Protein AF-A0A2A9F1P9-F1 (afdb_monomer_lite)

Secondary structure (DSSP, 8-state):
----------HHHHHHHHHHHHHTT-SSHHHHHHHHHHHHHH--SSPPPPPPPPTTSPPPPHHHHHHHHHHHHHH---HHHHHHHHHHHHHHHS----

Organism: NCBI:txid638953

Foldseek 3Di:
DDDQDADDDDPLRLVLLQLLVLQLVDPDVLVVLSVQLNVLQQPDPVGHDPRDHDPPSDRDDLVVSLVSLVVRLVPDPDPVNNVSSVSSNVSSVDDDDD

pLDDT: mean 90.43, std 9.42, range [48.44, 97.56]

Sequence (98 aa):
MVTIETSPETEAMARARAALFALNTRPDDIGALAAGALFALNAVHPPYPPARALPGGEAPTLEAVRELLVAAAEATTDVPELGRIALAGEALNTPIVR

Radius of gyration: 13.14 Å; chains: 1; bounding box: 31×37×36 Å

Structure (mmCIF, N/CA/C/O backbone):
data_AF-A0A2A9F1P9-F1
#
_entry.id   AF-A0A2A9F1P9-F1
#
loop_
_atom_site.group_PDB
_atom_site.id
_atom_site.type_symbol
_atom_site.label_atom_id
_atom_site.label_alt_id
_atom_site.label_comp_id
_atom_site.label_asym_id
_atom_site.label_entity_id
_atom_site.label_seq_id
_atom_site.pdbx_PDB_ins_code
_atom_site.Cartn_x
_atom_site.Cartn_y
_atom_site.Cartn_z
_atom_site.occupancy
_atom_site.B_iso_or_equiv
_atom_site.auth_seq_id
_atom_site.auth_comp_id
_atom_site.auth_asym_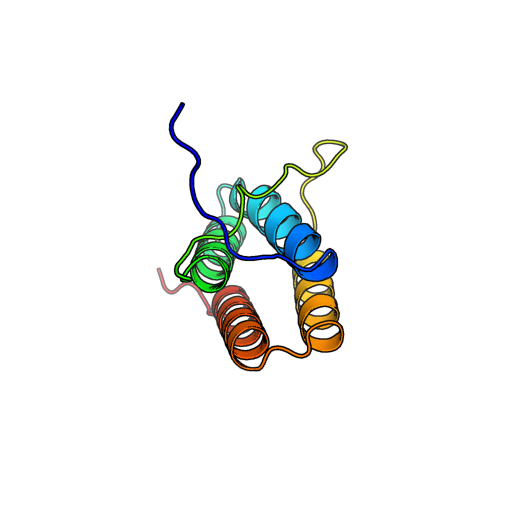id
_atom_site.auth_atom_id
_atom_site.pdbx_PDB_model_num
ATOM 1 N N . MET A 1 1 ? -5.787 29.935 8.994 1.00 48.44 1 MET A N 1
ATOM 2 C CA . MET A 1 1 ? -5.071 28.643 9.003 1.00 48.44 1 MET A CA 1
ATOM 3 C C . MET A 1 1 ? -6.083 27.600 8.559 1.00 48.44 1 MET A C 1
ATOM 5 O O . MET A 1 1 ? -7.105 27.491 9.220 1.00 48.44 1 MET A O 1
ATOM 9 N N . VAL A 1 2 ? -5.906 26.968 7.396 1.00 49.03 2 VAL A N 1
ATOM 10 C CA . VAL A 1 2 ? -6.828 25.918 6.927 1.00 49.03 2 VAL A CA 1
ATOM 11 C C . VAL A 1 2 ? -6.347 24.606 7.530 1.00 49.03 2 VAL A C 1
ATOM 13 O O . VAL A 1 2 ? -5.268 24.135 7.183 1.00 49.03 2 VAL A O 1
ATOM 16 N N . THR A 1 3 ? -7.103 24.053 8.470 1.00 71.38 3 THR A N 1
ATOM 17 C CA . THR A 1 3 ? -6.872 22.704 8.990 1.00 71.38 3 THR A CA 1
ATOM 18 C C . THR A 1 3 ? -7.595 21.736 8.063 1.00 71.38 3 THR A C 1
ATOM 20 O O . THR A 1 3 ? -8.815 21.806 7.936 1.00 71.38 3 THR A O 1
ATOM 23 N N . ILE A 1 4 ? -6.849 20.879 7.366 1.00 73.75 4 ILE A N 1
ATOM 24 C CA . ILE A 1 4 ? -7.439 19.803 6.564 1.00 73.75 4 ILE A CA 1
ATOM 25 C C . ILE A 1 4 ? -7.843 18.700 7.539 1.00 73.75 4 ILE A C 1
ATOM 27 O O . ILE A 1 4 ? -6.998 18.180 8.268 1.00 73.75 4 ILE A O 1
ATOM 31 N N . GLU A 1 5 ? -9.131 18.375 7.580 1.00 88.56 5 GLU A N 1
ATOM 32 C CA . GLU A 1 5 ? -9.623 17.224 8.330 1.00 88.56 5 GLU A CA 1
ATOM 33 C C . GLU A 1 5 ? -9.082 15.941 7.691 1.00 88.56 5 GLU A C 1
ATOM 35 O O . GLU A 1 5 ? -9.141 15.778 6.470 1.00 88.56 5 GLU A O 1
ATOM 40 N N . THR A 1 6 ? -8.512 15.057 8.509 1.00 89.25 6 THR A N 1
ATOM 41 C CA . THR A 1 6 ? -7.925 13.797 8.042 1.00 89.25 6 THR A CA 1
ATOM 42 C C . THR A 1 6 ? -8.491 12.620 8.814 1.00 89.25 6 THR A C 1
ATOM 44 O O . THR A 1 6 ? -8.801 12.739 10.000 1.00 89.25 6 THR A O 1
ATOM 47 N N . SER A 1 7 ? -8.623 11.483 8.135 1.00 88.44 7 SER A N 1
ATOM 48 C CA . SER A 1 7 ? -8.970 10.217 8.777 1.00 88.44 7 SER A CA 1
ATOM 49 C C . SER A 1 7 ? -7.813 9.718 9.650 1.00 88.44 7 SER A C 1
ATOM 51 O O . SER A 1 7 ? -6.650 9.876 9.261 1.00 88.44 7 SER A O 1
ATOM 53 N N . PRO A 1 8 ? -8.099 9.095 10.809 1.00 87.12 8 PRO A N 1
ATOM 54 C CA . PRO A 1 8 ? -7.074 8.430 11.604 1.00 87.12 8 PRO A CA 1
ATOM 55 C C . PRO A 1 8 ? -6.461 7.280 10.805 1.00 87.12 8 PRO A C 1
ATOM 57 O O . PRO A 1 8 ? -7.157 6.607 10.055 1.00 87.12 8 PRO A O 1
ATOM 60 N N . GLU A 1 9 ? -5.167 7.044 10.981 1.00 87.56 9 GLU A N 1
ATOM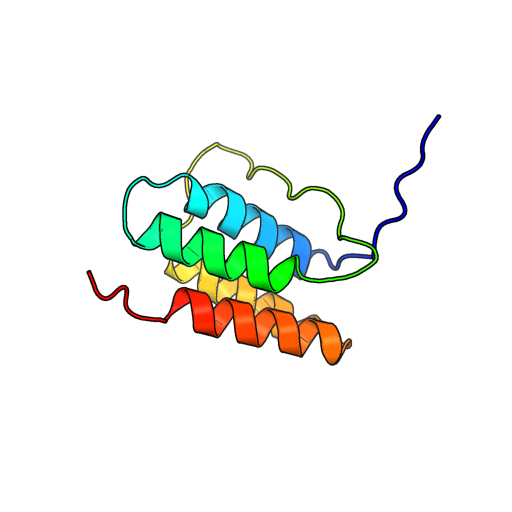 61 C CA . GLU A 1 9 ? -4.420 6.026 10.246 1.00 87.56 9 GLU A CA 1
ATOM 62 C C . GLU A 1 9 ? -3.646 5.143 11.228 1.00 87.56 9 GLU A C 1
ATOM 64 O O . GLU A 1 9 ? -2.989 5.648 12.142 1.00 87.56 9 GLU A O 1
ATOM 69 N N . THR A 1 10 ? -3.714 3.822 11.045 1.00 89.44 10 THR A N 1
ATOM 70 C CA . THR A 1 10 ? -2.907 2.876 11.826 1.00 89.44 10 THR A CA 1
ATOM 71 C C . THR A 1 10 ? -1.438 2.930 11.393 1.00 89.44 10 THR A C 1
ATOM 73 O O . THR A 1 10 ? -1.123 3.193 10.235 1.00 89.44 10 THR A O 1
ATOM 76 N N . GLU A 1 11 ? -0.496 2.624 12.290 1.00 92.19 11 GLU A N 1
ATOM 77 C CA . GLU A 1 11 ? 0.935 2.600 11.929 1.00 92.19 11 GLU A CA 1
ATOM 78 C C . GLU A 1 11 ? 1.242 1.552 10.839 1.00 92.19 11 GLU A C 1
ATOM 80 O O . GLU A 1 11 ? 2.144 1.725 10.019 1.00 92.19 11 GLU A O 1
ATOM 85 N N . ALA A 1 12 ? 0.482 0.455 10.790 1.00 93.88 12 ALA A N 1
ATOM 86 C CA . ALA A 1 12 ? 0.605 -0.535 9.725 1.00 93.88 12 ALA A CA 1
ATOM 87 C C . ALA A 1 12 ? 0.145 0.030 8.368 1.00 93.88 12 ALA A C 1
ATOM 89 O O . ALA A 1 12 ? 0.881 -0.093 7.387 1.00 93.88 12 ALA A O 1
ATOM 90 N N . MET A 1 13 ? -0.994 0.733 8.332 1.00 94.06 13 MET A N 1
ATOM 91 C CA . MET A 1 13 ? -1.466 1.445 7.139 1.00 94.06 13 MET A CA 1
ATOM 92 C C . MET A 1 13 ? -0.462 2.510 6.677 1.00 94.06 13 MET A C 1
ATOM 94 O O . MET A 1 13 ? -0.100 2.541 5.500 1.00 94.06 13 MET A O 1
ATOM 98 N N . ALA A 1 14 ? 0.069 3.314 7.603 1.00 93.88 14 ALA A N 1
ATOM 99 C CA . ALA A 1 14 ? 1.054 4.352 7.299 1.00 93.88 14 ALA A CA 1
ATOM 100 C C . ALA A 1 14 ? 2.319 3.784 6.647 1.00 93.88 14 ALA A C 1
ATOM 102 O O . ALA A 1 14 ? 2.824 4.346 5.671 1.00 93.88 14 ALA A O 1
ATOM 103 N N . ARG A 1 15 ? 2.811 2.641 7.139 1.00 94.25 15 ARG A N 1
ATOM 104 C CA . ARG A 1 15 ? 3.967 1.947 6.556 1.00 94.25 15 ARG A CA 1
ATOM 105 C C . ARG A 1 15 ? 3.662 1.364 5.180 1.00 94.25 15 ARG A C 1
ATOM 107 O O . ARG A 1 15 ? 4.472 1.539 4.272 1.00 94.25 15 ARG A O 1
ATOM 114 N N . ALA A 1 16 ? 2.500 0.736 4.996 1.00 96.00 16 ALA A N 1
ATOM 115 C CA . ALA A 1 16 ? 2.085 0.219 3.692 1.00 96.00 16 ALA A CA 1
ATOM 116 C C . ALA A 1 16 ? 1.958 1.349 2.653 1.00 96.00 16 ALA A C 1
ATOM 118 O O . ALA A 1 16 ? 2.501 1.247 1.551 1.00 96.00 16 ALA A O 1
ATOM 119 N N . ARG A 1 17 ? 1.331 2.473 3.024 1.00 96.69 17 ARG A N 1
ATOM 120 C CA . ARG A 1 17 ? 1.210 3.662 2.166 1.00 96.69 17 ARG A CA 1
ATOM 121 C C . ARG A 1 17 ? 2.562 4.289 1.844 1.00 96.69 17 ARG A C 1
ATOM 123 O O . ARG A 1 17 ? 2.787 4.648 0.692 1.00 96.69 17 ARG A O 1
ATOM 130 N N . ALA A 1 18 ? 3.473 4.383 2.812 1.00 95.56 18 ALA A N 1
ATOM 131 C CA . ALA A 1 18 ? 4.831 4.877 2.580 1.00 95.56 18 ALA A CA 1
ATOM 132 C C . ALA A 1 18 ? 5.610 3.988 1.596 1.00 95.56 18 ALA A C 1
ATOM 134 O O . ALA A 1 18 ? 6.275 4.490 0.688 1.00 95.56 18 ALA A O 1
ATOM 135 N N . ALA A 1 19 ? 5.494 2.666 1.737 1.00 96.12 19 ALA A N 1
ATOM 136 C CA . ALA A 1 19 ? 6.166 1.715 0.862 1.00 96.12 19 ALA A CA 1
ATOM 137 C C . ALA A 1 19 ? 5.607 1.741 -0.568 1.00 96.12 19 ALA A C 1
ATOM 139 O O . ALA A 1 19 ? 6.375 1.769 -1.528 1.00 96.12 19 ALA A O 1
ATOM 140 N N . LEU A 1 20 ? 4.283 1.828 -0.717 1.00 96.75 20 LEU A N 1
ATOM 141 C CA . LEU A 1 20 ? 3.630 2.032 -2.010 1.00 96.75 20 LEU A CA 1
ATOM 142 C C . LEU A 1 20 ? 4.022 3.359 -2.657 1.00 96.75 20 LEU A C 1
ATOM 144 O O . LEU A 1 20 ? 4.286 3.404 -3.855 1.00 96.75 20 LEU A O 1
ATOM 148 N N . PHE A 1 21 ? 4.095 4.433 -1.869 1.00 95.81 21 PHE A N 1
ATOM 149 C CA . PHE A 1 21 ? 4.528 5.739 -2.351 1.00 95.81 21 PHE A CA 1
ATOM 150 C C . PHE A 1 21 ? 5.966 5.699 -2.878 1.00 95.81 21 PHE A C 1
ATOM 152 O O . PHE A 1 21 ? 6.229 6.219 -3.960 1.00 95.81 21 PHE A O 1
ATOM 159 N N . ALA A 1 22 ? 6.876 5.021 -2.173 1.00 95.06 22 ALA A N 1
ATOM 160 C CA . ALA A 1 22 ? 8.235 4.800 -2.656 1.00 95.06 22 ALA A CA 1
ATOM 161 C C . ALA A 1 22 ? 8.262 3.934 -3.929 1.00 95.06 22 ALA A C 1
ATOM 163 O O . ALA A 1 22 ? 8.936 4.290 -4.896 1.00 95.06 22 ALA A O 1
ATOM 164 N N . LEU A 1 23 ? 7.503 2.834 -3.966 1.00 95.12 23 LEU A N 1
ATOM 165 C CA . LEU A 1 23 ? 7.487 1.903 -5.098 1.00 95.12 23 LEU A CA 1
ATOM 166 C C . LEU A 1 23 ? 6.898 2.527 -6.377 1.00 95.12 23 LEU A C 1
ATOM 168 O O . LEU A 1 23 ? 7.398 2.265 -7.469 1.00 95.12 23 LEU A O 1
ATOM 172 N N . ASN A 1 24 ? 5.901 3.405 -6.241 1.00 94.88 24 ASN A N 1
ATOM 173 C CA . ASN A 1 24 ? 5.281 4.171 -7.332 1.00 94.88 24 ASN A CA 1
ATOM 174 C C . ASN A 1 24 ? 6.285 5.061 -8.096 1.00 94.88 24 ASN A C 1
ATOM 176 O O . ASN A 1 24 ? 6.058 5.431 -9.239 1.00 94.88 24 ASN A O 1
ATOM 180 N N . THR A 1 25 ? 7.442 5.383 -7.516 1.00 92.75 25 THR A N 1
ATOM 181 C CA . THR A 1 25 ? 8.458 6.191 -8.218 1.00 92.75 25 THR A CA 1
ATOM 182 C C . THR A 1 25 ? 9.188 5.439 -9.336 1.00 92.75 25 THR A C 1
ATOM 184 O O . THR A 1 25 ? 9.922 6.052 -10.114 1.00 92.75 25 THR A O 1
ATOM 187 N N . ARG A 1 26 ? 9.005 4.117 -9.434 1.00 93.06 26 ARG A N 1
ATOM 188 C CA . ARG A 1 26 ? 9.627 3.305 -10.481 1.00 93.06 26 ARG A CA 1
ATOM 189 C C . ARG A 1 26 ? 9.022 3.612 -11.860 1.00 93.06 26 ARG A C 1
ATOM 191 O O . ARG A 1 26 ? 7.813 3.784 -11.967 1.00 93.06 26 ARG A O 1
ATOM 198 N N . PRO A 1 27 ? 9.829 3.610 -12.937 1.00 93.38 27 PRO A N 1
ATOM 199 C CA . PRO A 1 27 ? 9.349 3.904 -14.289 1.00 93.38 27 PRO A CA 1
ATOM 200 C C . PRO A 1 27 ? 8.731 2.694 -15.017 1.00 93.38 27 PRO A C 1
ATOM 202 O O . PRO A 1 27 ? 8.362 2.810 -16.183 1.00 93.38 27 PRO A O 1
ATOM 205 N N . ASP A 1 28 ? 8.683 1.521 -14.381 1.00 92.75 28 ASP A N 1
ATOM 206 C CA . ASP A 1 28 ? 8.191 0.273 -14.967 1.00 92.75 28 ASP A CA 1
ATOM 207 C C . ASP A 1 28 ? 6.764 -0.075 -14.506 1.00 92.75 28 ASP A C 1
ATOM 209 O O . ASP A 1 28 ? 6.135 0.660 -13.744 1.00 92.75 28 ASP A O 1
ATOM 213 N N . ASP A 1 29 ? 6.243 -1.215 -14.973 1.00 94.44 29 ASP A N 1
ATOM 214 C CA . ASP A 1 29 ? 4.883 -1.665 -14.641 1.00 94.44 29 ASP A CA 1
ATOM 215 C C . ASP A 1 29 ? 4.666 -1.808 -13.130 1.00 94.44 29 ASP A C 1
ATOM 217 O O . ASP A 1 29 ? 3.572 -1.549 -12.638 1.00 94.44 29 ASP A O 1
ATOM 221 N N . ILE A 1 30 ? 5.713 -2.142 -12.371 1.00 94.38 30 ILE A N 1
ATOM 222 C CA . ILE A 1 30 ? 5.638 -2.233 -10.909 1.00 94.38 30 ILE A CA 1
ATOM 223 C C . ILE A 1 30 ? 5.282 -0.871 -10.296 1.00 94.38 30 ILE A C 1
ATOM 225 O O . ILE A 1 30 ? 4.470 -0.819 -9.371 1.00 94.38 30 ILE A O 1
ATOM 229 N N . GLY A 1 31 ? 5.841 0.226 -10.816 1.00 94.75 31 GLY A N 1
ATOM 230 C CA . GLY A 1 31 ? 5.490 1.578 -10.375 1.00 94.75 31 GLY A CA 1
ATOM 231 C C . GLY A 1 31 ? 4.017 1.905 -10.627 1.00 94.75 31 GLY A C 1
ATOM 232 O O . GLY A 1 31 ? 3.322 2.372 -9.724 1.00 94.75 31 GLY A O 1
ATOM 233 N N . ALA A 1 32 ? 3.502 1.564 -11.811 1.00 94.69 32 ALA A N 1
ATOM 234 C CA . ALA A 1 32 ? 2.095 1.771 -12.157 1.00 94.69 32 ALA A CA 1
ATOM 235 C C . ALA A 1 32 ? 1.135 0.948 -11.274 1.00 94.69 32 ALA A C 1
ATOM 237 O O . ALA A 1 32 ? 0.114 1.468 -10.818 1.00 94.69 32 ALA A O 1
ATOM 238 N N . LEU A 1 33 ? 1.482 -0.307 -10.966 1.00 96.25 33 LEU A N 1
ATOM 239 C CA . LEU A 1 33 ? 0.717 -1.143 -10.033 1.00 96.25 33 LEU A CA 1
ATOM 240 C C . LEU A 1 33 ? 0.706 -0.552 -8.619 1.00 96.25 33 LEU A C 1
ATOM 242 O O . LEU A 1 33 ? -0.345 -0.478 -7.978 1.00 96.25 33 LEU A O 1
ATOM 246 N N . ALA A 1 34 ? 1.856 -0.067 -8.147 1.00 96.56 34 ALA A N 1
ATOM 247 C CA . ALA A 1 34 ? 1.961 0.600 -6.854 1.00 96.56 34 ALA A CA 1
ATOM 248 C C . ALA A 1 34 ? 1.130 1.893 -6.797 1.00 96.56 34 ALA A C 1
ATOM 250 O O . ALA A 1 34 ? 0.502 2.168 -5.775 1.00 96.56 34 ALA A O 1
ATOM 251 N N . ALA A 1 35 ? 1.068 2.657 -7.893 1.00 96.00 35 ALA A N 1
ATOM 252 C CA . ALA A 1 35 ? 0.208 3.833 -8.009 1.00 96.00 35 ALA A CA 1
ATOM 253 C C . ALA A 1 35 ? -1.277 3.472 -7.842 1.00 96.00 35 ALA A C 1
ATOM 255 O O . ALA A 1 35 ? -1.990 4.121 -7.074 1.00 96.00 35 ALA A O 1
ATOM 256 N N . GLY A 1 36 ? -1.732 2.418 -8.527 1.00 96.56 36 GLY A N 1
ATOM 257 C CA . GLY A 1 36 ? -3.109 1.926 -8.442 1.00 96.56 36 GLY A CA 1
ATOM 258 C C . GLY A 1 36 ? -3.473 1.445 -7.037 1.00 96.56 36 GLY A C 1
ATOM 259 O O . GLY A 1 36 ? -4.510 1.829 -6.495 1.00 96.56 36 GLY A O 1
ATOM 260 N N . ALA A 1 37 ? -2.584 0.680 -6.404 1.00 97.56 37 ALA A N 1
ATOM 261 C CA . ALA A 1 37 ? -2.767 0.231 -5.028 1.00 97.56 37 ALA A CA 1
ATOM 262 C C . ALA A 1 37 ? -2.784 1.401 -4.028 1.00 97.56 37 ALA A C 1
ATOM 264 O O . ALA A 1 37 ? -3.639 1.453 -3.142 1.00 97.56 37 ALA A O 1
ATOM 265 N N . LEU A 1 38 ? -1.897 2.389 -4.196 1.00 96.94 38 LEU A N 1
ATOM 266 C CA . LEU A 1 38 ? -1.895 3.596 -3.371 1.00 96.94 38 LEU A CA 1
ATOM 267 C C . LEU A 1 38 ? -3.190 4.396 -3.546 1.00 96.94 38 LEU A C 1
ATOM 269 O O . LEU A 1 38 ? -3.736 4.891 -2.562 1.00 96.94 38 LEU A O 1
ATOM 273 N N . PHE A 1 39 ? -3.699 4.520 -4.772 1.00 95.38 39 PHE A N 1
ATOM 274 C CA . PHE A 1 39 ? -4.980 5.171 -5.031 1.00 95.38 39 PHE A CA 1
ATOM 275 C C . PHE A 1 39 ? -6.127 4.457 -4.306 1.00 95.38 39 PHE A C 1
ATOM 277 O O . PHE A 1 39 ? -6.895 5.117 -3.608 1.00 95.38 39 PHE A O 1
ATOM 284 N N . ALA A 1 40 ? -6.197 3.124 -4.388 1.00 95.56 40 ALA A N 1
ATOM 285 C CA . ALA A 1 40 ? -7.221 2.330 -3.708 1.00 95.56 40 ALA A CA 1
ATOM 286 C C . ALA A 1 40 ? -7.214 2.539 -2.181 1.00 95.56 40 ALA A C 1
ATOM 288 O O . ALA A 1 40 ? -8.274 2.729 -1.584 1.00 95.56 40 ALA A O 1
ATOM 289 N N . LEU A 1 41 ? -6.031 2.595 -1.552 1.00 95.25 41 LEU A N 1
ATOM 290 C CA . LEU A 1 41 ? -5.920 2.902 -0.119 1.00 95.25 41 LEU A CA 1
ATOM 291 C C . LEU A 1 41 ? -6.397 4.317 0.226 1.00 95.25 41 LEU A C 1
ATOM 293 O O . LEU A 1 41 ? -6.968 4.531 1.291 1.00 95.25 41 LEU A O 1
ATOM 297 N N . ASN A 1 42 ? -6.151 5.291 -0.651 1.00 94.00 42 ASN A N 1
ATOM 298 C CA . ASN A 1 42 ? -6.463 6.699 -0.401 1.00 94.00 42 ASN A CA 1
ATOM 299 C C . ASN A 1 42 ? -7.872 7.118 -0.845 1.00 94.00 42 ASN A C 1
ATOM 301 O O . ASN A 1 42 ? -8.238 8.277 -0.647 1.00 94.00 42 ASN A O 1
ATOM 305 N N . ALA A 1 43 ? -8.668 6.212 -1.415 1.00 90.94 43 ALA A N 1
ATOM 306 C CA . ALA A 1 43 ? -10.048 6.465 -1.822 1.00 90.94 43 ALA A CA 1
ATOM 307 C C . ALA A 1 43 ? -10.999 6.515 -0.605 1.00 90.94 43 ALA A C 1
ATOM 309 O O . ALA A 1 43 ? -11.913 5.704 -0.465 1.00 90.94 43 ALA A O 1
ATOM 310 N N . VAL A 1 44 ? -10.760 7.463 0.306 1.00 90.75 44 VAL A N 1
ATOM 311 C CA . VAL A 1 44 ? -11.501 7.657 1.559 1.00 90.75 44 VAL A CA 1
ATOM 312 C C . VAL A 1 44 ? -11.797 9.141 1.800 1.00 90.75 44 VAL A C 1
ATOM 314 O O . VAL A 1 44 ? -11.043 10.017 1.371 1.00 90.75 44 VAL A O 1
ATOM 317 N N . HIS A 1 45 ? -12.903 9.427 2.491 1.00 88.62 45 HIS A N 1
ATOM 318 C CA . HIS A 1 45 ? -13.266 10.773 2.926 1.00 88.62 45 HIS A CA 1
ATOM 319 C C . HIS A 1 45 ? -13.666 10.776 4.415 1.00 88.62 45 HIS A C 1
ATOM 321 O O . HIS A 1 45 ? -14.551 9.996 4.777 1.00 88.62 45 HIS A O 1
ATOM 327 N N . PRO A 1 46 ? -13.067 11.639 5.263 1.00 90.75 46 PRO A N 1
ATOM 328 C CA . PRO A 1 46 ? -11.955 12.551 4.956 1.00 90.75 46 PRO A CA 1
ATOM 329 C C . PRO A 1 46 ? -10.669 11.795 4.551 1.00 90.75 46 PRO A C 1
ATOM 331 O O . PRO A 1 46 ? -10.531 10.616 4.879 1.00 90.75 46 PRO A O 1
ATOM 334 N N . PRO A 1 47 ? -9.736 12.413 3.800 1.00 91.25 47 PRO A N 1
ATOM 335 C CA . PRO A 1 47 ? -8.538 11.722 3.321 1.00 91.25 47 PRO A CA 1
ATOM 336 C C . PRO A 1 47 ? -7.606 11.344 4.477 1.00 91.25 47 PRO A C 1
ATOM 338 O O . PRO A 1 47 ? -7.603 11.992 5.522 1.00 91.25 47 PRO A O 1
ATOM 341 N N . TYR A 1 48 ? -6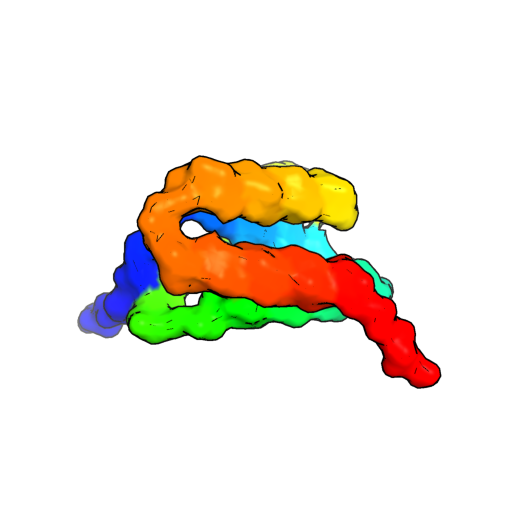.758 10.337 4.288 1.00 91.75 48 TYR A N 1
ATOM 342 C CA . TYR A 1 48 ? -5.628 10.124 5.196 1.00 91.75 48 TYR A CA 1
ATOM 343 C C . TYR A 1 48 ? -4.624 11.291 5.112 1.00 91.75 48 TYR A C 1
AT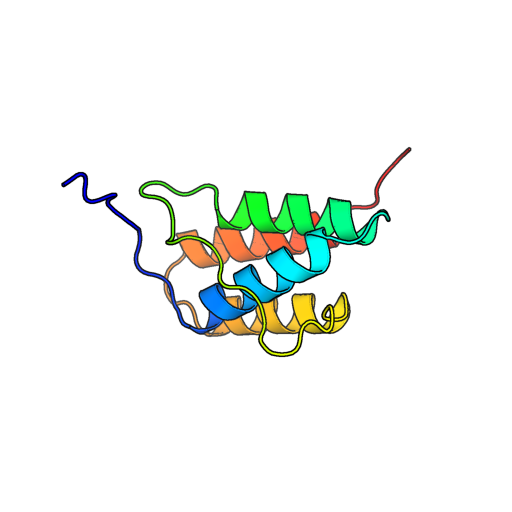OM 345 O O . TYR A 1 48 ? -4.564 11.986 4.089 1.00 91.75 48 TYR A O 1
ATOM 353 N N . PRO A 1 49 ? -3.777 11.493 6.139 1.00 92.00 49 PRO A N 1
ATOM 354 C CA . PRO A 1 49 ? -2.629 12.387 6.036 1.00 92.00 49 PRO A CA 1
ATOM 355 C C . PRO A 1 49 ? -1.739 12.025 4.833 1.00 92.00 49 PRO A C 1
ATOM 357 O O . PRO A 1 49 ? -1.719 10.860 4.418 1.00 92.00 49 PRO A O 1
ATOM 360 N N . PRO A 1 50 ? -0.967 12.974 4.271 1.00 90.50 50 PRO A N 1
ATOM 361 C CA . PRO A 1 50 ? -0.036 12.682 3.183 1.00 90.50 50 PRO A CA 1
ATOM 362 C C . PRO A 1 50 ? 0.883 11.503 3.520 1.00 90.50 50 PRO A C 1
ATOM 364 O O . PRO A 1 50 ? 1.430 11.432 4.623 1.00 90.50 50 PRO A O 1
ATOM 367 N N . ALA A 1 51 ? 1.043 10.575 2.572 1.00 91.06 51 ALA A N 1
ATOM 368 C CA . ALA A 1 51 ? 1.913 9.420 2.758 1.00 91.06 51 ALA A CA 1
ATOM 369 C C . ALA A 1 51 ? 3.351 9.879 3.045 1.00 91.06 51 ALA A C 1
ATOM 371 O O . ALA A 1 51 ? 3.870 10.800 2.411 1.00 91.06 51 ALA A O 1
ATOM 372 N N . ARG A 1 52 ? 3.990 9.239 4.027 1.00 89.69 52 ARG A N 1
ATOM 373 C CA . ARG A 1 52 ? 5.360 9.566 4.432 1.00 89.69 52 ARG A CA 1
ATOM 374 C C . ARG A 1 52 ? 6.358 8.943 3.453 1.00 89.69 52 ARG A C 1
ATOM 376 O O . ARG A 1 52 ? 6.105 7.875 2.905 1.00 89.69 52 ARG A O 1
ATOM 383 N N . ALA A 1 53 ? 7.509 9.585 3.266 1.00 87.06 53 ALA A N 1
ATOM 384 C CA . ALA A 1 53 ? 8.631 8.968 2.562 1.00 87.06 53 ALA A CA 1
ATOM 385 C C . ALA A 1 53 ? 9.306 7.911 3.455 1.00 87.06 53 ALA A C 1
ATOM 387 O O . ALA A 1 53 ? 9.385 8.091 4.674 1.00 87.06 53 ALA A O 1
ATOM 388 N N . LEU A 1 54 ? 9.815 6.830 2.855 1.00 83.38 54 LEU A N 1
ATOM 389 C CA . LEU A 1 54 ? 10.619 5.851 3.586 1.00 83.38 54 LEU A CA 1
ATOM 390 C C . LEU A 1 54 ? 11.998 6.432 3.948 1.00 83.38 54 LEU A C 1
ATOM 392 O O . LEU A 1 54 ? 12.619 7.114 3.125 1.00 83.38 54 LEU A O 1
ATOM 396 N N . PRO A 1 55 ? 12.509 6.156 5.160 1.00 75.81 55 PRO A N 1
ATOM 397 C CA . PRO A 1 55 ? 13.863 6.536 5.535 1.00 75.81 55 PRO A CA 1
ATOM 398 C C . PRO A 1 55 ? 14.884 5.738 4.711 1.00 75.81 55 PRO A C 1
ATOM 400 O O . PRO A 1 55 ? 14.742 4.533 4.537 1.00 75.81 55 PRO A O 1
ATOM 403 N N . GLY A 1 56 ? 15.931 6.405 4.221 1.00 71.94 56 GLY A N 1
ATOM 404 C CA . GLY A 1 56 ? 17.058 5.747 3.546 1.00 71.94 56 GLY A CA 1
ATOM 405 C C . GLY A 1 56 ? 16.983 5.685 2.018 1.00 71.94 56 GLY A C 1
ATOM 406 O O . GLY A 1 56 ? 17.970 5.307 1.401 1.00 71.94 56 GLY A O 1
ATOM 407 N N . GLY A 1 57 ? 15.876 6.104 1.395 1.00 68.69 57 GLY A N 1
ATOM 408 C CA . GLY A 1 57 ? 15.778 6.287 -0.063 1.00 68.69 57 GLY A CA 1
ATOM 409 C C . GLY A 1 57 ? 15.821 5.006 -0.908 1.00 68.69 57 GLY A C 1
ATOM 410 O O . GLY A 1 57 ? 15.662 5.088 -2.124 1.00 68.69 57 GLY A O 1
ATOM 411 N N . GLU A 1 58 ? 16.004 3.835 -0.296 1.00 75.56 58 GLU A N 1
ATOM 412 C CA . GLU A 1 58 ? 15.922 2.555 -0.991 1.00 75.56 58 GLU A CA 1
ATOM 413 C C . GLU A 1 58 ? 14.455 2.203 -1.266 1.00 75.56 58 GLU A C 1
ATOM 415 O O . GLU A 1 58 ? 13.602 2.240 -0.374 1.00 75.56 58 GLU A O 1
ATOM 420 N N . ALA A 1 59 ? 14.149 1.897 -2.527 1.00 82.44 59 ALA A N 1
ATOM 421 C CA . ALA A 1 59 ? 12.809 1.490 -2.919 1.00 82.44 59 ALA A CA 1
ATOM 422 C C . ALA A 1 59 ? 12.538 0.062 -2.409 1.00 82.44 59 ALA A C 1
ATOM 424 O O . ALA A 1 59 ? 13.352 -0.830 -2.659 1.00 82.44 59 ALA A O 1
ATOM 425 N N . PRO A 1 60 ? 11.402 -0.187 -1.732 1.00 92.38 60 PRO A N 1
ATOM 426 C CA . PRO A 1 60 ? 11.064 -1.516 -1.243 1.00 92.38 60 PRO A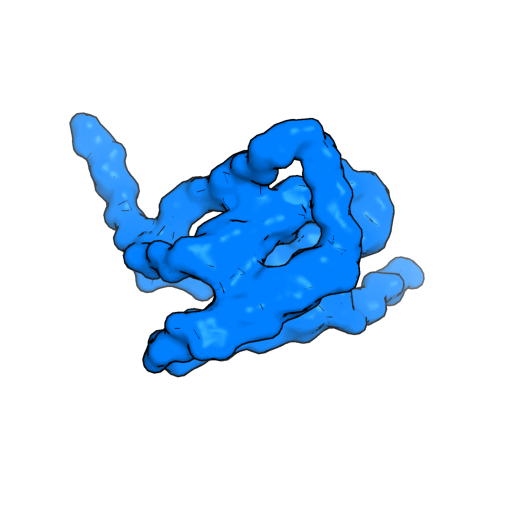 CA 1
ATOM 427 C C . PRO A 1 60 ? 10.839 -2.477 -2.416 1.00 92.38 60 PRO A C 1
ATOM 429 O O . PRO A 1 60 ? 10.541 -2.064 -3.539 1.00 92.38 60 PRO A O 1
ATOM 432 N N . THR A 1 61 ? 10.952 -3.779 -2.164 1.00 94.25 61 THR A N 1
ATOM 433 C CA . THR A 1 61 ? 10.569 -4.791 -3.154 1.00 94.25 61 THR A CA 1
ATOM 434 C C . THR A 1 61 ? 9.046 -4.907 -3.243 1.00 94.25 61 THR A C 1
ATOM 436 O O . THR A 1 61 ? 8.318 -4.554 -2.313 1.00 94.25 61 THR A O 1
ATOM 439 N N . LEU A 1 62 ? 8.547 -5.444 -4.361 1.00 94.62 62 LEU A N 1
ATOM 440 C CA . LEU A 1 62 ? 7.119 -5.739 -4.522 1.00 94.62 62 LEU A CA 1
ATOM 441 C C . LEU A 1 62 ? 6.612 -6.706 -3.437 1.00 94.62 62 LEU A C 1
ATOM 443 O O . LEU A 1 62 ? 5.508 -6.545 -2.927 1.00 94.62 62 LEU A O 1
ATOM 447 N N . GLU A 1 63 ? 7.427 -7.696 -3.074 1.00 95.25 63 GLU A N 1
ATOM 448 C CA . GLU A 1 63 ? 7.120 -8.663 -2.017 1.00 95.25 63 GLU A CA 1
ATOM 449 C C . GLU A 1 63 ? 7.016 -7.993 -0.644 1.00 95.25 63 GLU A C 1
ATOM 451 O O . GLU A 1 63 ? 6.003 -8.165 0.027 1.00 95.25 63 GLU A O 1
ATOM 456 N N . ALA A 1 64 ? 7.968 -7.127 -0.285 1.00 95.44 64 ALA A N 1
ATOM 457 C CA . ALA A 1 64 ? 7.914 -6.380 0.971 1.00 95.44 64 ALA A CA 1
ATOM 458 C C . ALA A 1 64 ? 6.655 -5.498 1.065 1.00 95.44 64 ALA A C 1
ATOM 460 O O . ALA A 1 64 ? 6.037 -5.386 2.121 1.00 95.44 64 ALA A O 1
ATOM 461 N N . VAL A 1 65 ? 6.225 -4.893 -0.048 1.00 96.69 65 VAL A N 1
ATOM 462 C CA . VAL A 1 65 ? 4.966 -4.132 -0.091 1.00 96.69 65 VAL A CA 1
ATOM 463 C C . VAL A 1 65 ? 3.751 -5.036 0.144 1.00 96.69 65 VAL A C 1
ATOM 465 O O . VAL A 1 65 ? 2.839 -4.644 0.873 1.00 96.69 65 VAL A O 1
ATOM 468 N N . ARG A 1 66 ? 3.728 -6.251 -0.421 1.00 97.19 66 ARG A N 1
ATOM 469 C CA . ARG A 1 66 ? 2.646 -7.223 -0.183 1.00 97.19 66 ARG A CA 1
ATOM 470 C C . ARG A 1 66 ? 2.586 -7.651 1.280 1.00 97.19 66 ARG A C 1
ATOM 472 O O . ARG A 1 66 ? 1.501 -7.666 1.851 1.00 97.19 66 ARG A O 1
ATOM 479 N N . GLU A 1 67 ? 3.729 -7.942 1.892 1.00 97.12 67 GLU A N 1
ATOM 480 C CA . GLU A 1 67 ? 3.808 -8.290 3.315 1.00 97.12 67 GLU A CA 1
ATOM 481 C C . GLU A 1 67 ? 3.287 -7.156 4.205 1.00 97.12 67 GLU A C 1
ATOM 483 O O . GLU A 1 67 ? 2.530 -7.399 5.142 1.00 97.12 67 GLU A O 1
ATOM 488 N N . LEU A 1 68 ? 3.618 -5.903 3.877 1.00 97.19 68 LEU A N 1
ATOM 489 C CA . LEU A 1 68 ? 3.106 -4.738 4.599 1.00 97.19 68 LEU A CA 1
ATOM 490 C C . LEU A 1 68 ? 1.585 -4.577 4.465 1.00 97.19 68 LEU A C 1
ATOM 492 O O . LEU A 1 68 ? 0.936 -4.199 5.439 1.00 97.19 68 LEU A O 1
ATOM 496 N N . LEU A 1 69 ? 1.007 -4.874 3.296 1.00 97.44 69 LEU A N 1
ATOM 497 C CA . LEU A 1 69 ? -0.449 -4.872 3.111 1.00 97.44 69 LEU A CA 1
ATOM 498 C C . LEU A 1 69 ? -1.123 -5.968 3.943 1.00 97.44 69 LEU A C 1
ATOM 500 O O . LEU A 1 69 ? -2.136 -5.701 4.584 1.00 97.44 69 LEU A O 1
ATOM 504 N N . VAL A 1 70 ? -0.547 -7.172 3.988 1.00 97.19 70 VAL A N 1
ATOM 505 C CA . VAL A 1 70 ? -1.046 -8.261 4.844 1.00 97.19 70 VAL A CA 1
ATOM 506 C C . VAL A 1 70 ? -0.972 -7.860 6.318 1.00 97.19 70 VAL A C 1
ATOM 508 O O . VAL A 1 70 ? -1.975 -7.940 7.020 1.00 97.19 70 VAL A O 1
ATOM 511 N N . ALA A 1 71 ? 0.161 -7.320 6.772 1.00 96.56 71 ALA A N 1
ATOM 512 C CA . ALA A 1 71 ? 0.313 -6.845 8.145 1.00 96.56 71 ALA A CA 1
ATOM 513 C C . ALA A 1 71 ? -0.677 -5.716 8.497 1.00 96.56 71 ALA A C 1
ATOM 515 O O . ALA A 1 71 ? -1.159 -5.643 9.626 1.00 96.56 71 ALA A O 1
ATOM 516 N N . ALA A 1 72 ? -1.006 -4.832 7.547 1.00 96.25 72 ALA A N 1
ATOM 517 C CA . ALA A 1 72 ? -2.039 -3.815 7.740 1.00 96.25 72 ALA A CA 1
ATOM 518 C C . ALA A 1 72 ? -3.444 -4.427 7.850 1.00 96.25 72 ALA A C 1
ATOM 520 O O . ALA A 1 72 ? -4.219 -4.001 8.705 1.00 96.25 72 ALA A O 1
ATOM 521 N N . ALA A 1 73 ? -3.755 -5.440 7.036 1.00 96.06 73 ALA A N 1
ATOM 522 C CA . ALA A 1 73 ? -5.026 -6.160 7.097 1.00 96.06 73 ALA A CA 1
ATOM 523 C C . ALA A 1 73 ? -5.206 -6.892 8.435 1.00 96.06 73 ALA A C 1
ATOM 525 O O . ALA A 1 73 ? -6.292 -6.873 9.004 1.00 96.06 73 ALA A O 1
ATOM 526 N N . GLU A 1 74 ? -4.141 -7.500 8.959 1.00 95.81 74 GLU A N 1
ATOM 527 C CA . GLU A 1 74 ? -4.157 -8.191 10.253 1.00 95.81 74 GLU A CA 1
ATOM 528 C C . GLU A 1 74 ? -4.263 -7.228 11.444 1.00 95.81 74 GLU A C 1
ATOM 530 O O . GLU A 1 74 ? -4.832 -7.576 12.479 1.00 95.81 74 GLU A O 1
ATOM 535 N N . ALA A 1 75 ? -3.715 -6.017 11.316 1.00 94.06 75 ALA A N 1
ATOM 536 C CA . ALA A 1 75 ? -3.701 -5.025 12.387 1.00 94.06 75 ALA A CA 1
ATOM 537 C C . ALA A 1 75 ? -4.991 -4.195 12.481 1.00 94.06 75 ALA A C 1
ATOM 539 O O . ALA A 1 75 ? -5.241 -3.580 13.521 1.00 94.06 75 ALA A O 1
ATOM 540 N N . THR A 1 76 ? -5.781 -4.121 11.408 1.00 92.25 76 THR A N 1
ATOM 541 C CA . THR A 1 76 ? -6.976 -3.276 11.371 1.00 92.25 76 THR A CA 1
ATOM 542 C C . THR A 1 76 ? -8.209 -4.005 11.898 1.00 92.25 76 THR A C 1
ATOM 544 O O . THR A 1 76 ? -8.438 -5.180 11.622 1.00 92.25 76 THR A O 1
ATOM 547 N N . THR A 1 77 ? -9.036 -3.294 12.661 1.00 90.50 77 THR A N 1
ATOM 548 C CA . THR A 1 77 ? -10.362 -3.763 13.096 1.00 90.50 77 THR A CA 1
ATOM 549 C C . THR A 1 77 ? -11.497 -3.062 12.348 1.00 90.50 77 THR A C 1
ATOM 551 O O . THR A 1 77 ? -12.666 -3.385 12.561 1.00 90.50 77 THR A O 1
ATOM 554 N N . ASP A 1 78 ? -11.168 -2.120 11.456 1.00 90.00 78 ASP A N 1
ATOM 555 C CA . ASP A 1 78 ? -12.128 -1.394 10.630 1.00 90.00 78 ASP A CA 1
ATOM 556 C C . ASP A 1 78 ? -12.403 -2.168 9.332 1.00 90.00 78 ASP A C 1
ATOM 558 O O . ASP A 1 78 ? -11.534 -2.321 8.475 1.00 90.00 78 ASP A O 1
ATOM 562 N N . VAL A 1 79 ? -13.632 -2.665 9.173 1.00 91.06 79 VAL A N 1
ATOM 563 C CA . VAL A 1 79 ? -14.046 -3.444 7.990 1.00 91.06 79 VAL A CA 1
ATOM 564 C C . VAL A 1 79 ? -13.896 -2.635 6.689 1.00 91.06 79 VAL A C 1
ATOM 566 O O . VAL A 1 79 ? -13.344 -3.166 5.723 1.00 91.06 79 VAL A O 1
ATOM 569 N N . PRO A 1 80 ? -14.329 -1.360 6.624 1.00 89.62 80 PRO A N 1
ATOM 570 C CA . PRO A 1 80 ? -13.995 -0.470 5.518 1.00 89.62 80 PRO A CA 1
ATOM 571 C C . PRO A 1 80 ? -12.495 -0.383 5.198 1.00 89.62 80 PRO A C 1
ATOM 573 O O . PRO A 1 80 ? -12.129 -0.421 4.023 1.00 89.62 80 PRO A O 1
ATOM 576 N N . GLU A 1 81 ? -11.623 -0.263 6.204 1.00 90.69 81 GLU A N 1
ATOM 577 C CA . GLU A 1 81 ? -10.167 -0.229 6.007 1.00 90.69 81 GLU A CA 1
ATOM 578 C C . GLU A 1 81 ? -9.647 -1.542 5.432 1.00 90.69 81 GLU A C 1
ATOM 580 O O . GLU A 1 81 ? -8.921 -1.522 4.438 1.00 90.69 81 GLU A O 1
ATOM 585 N N . LEU A 1 82 ? -10.097 -2.675 5.971 1.00 94.19 82 LEU A N 1
ATOM 586 C CA . LEU A 1 82 ? -9.768 -3.995 5.444 1.00 94.19 82 LEU A CA 1
ATOM 587 C C . LEU A 1 82 ? -10.174 -4.136 3.968 1.00 94.19 82 LEU A C 1
ATOM 589 O O . LEU A 1 82 ? -9.398 -4.639 3.157 1.00 94.19 82 LEU A O 1
ATOM 593 N N . GLY A 1 83 ? -11.358 -3.637 3.597 1.00 93.75 83 GLY A N 1
ATOM 594 C CA . GLY A 1 83 ? -11.821 -3.613 2.208 1.00 93.75 83 GLY A CA 1
ATOM 595 C C . GLY A 1 83 ? -10.910 -2.792 1.289 1.00 93.75 83 GLY A C 1
ATOM 596 O O . GLY A 1 83 ? -10.584 -3.234 0.188 1.00 93.75 83 GLY A O 1
ATOM 597 N N . ARG A 1 84 ? -10.432 -1.629 1.747 1.00 94.06 84 ARG A N 1
ATOM 598 C CA . ARG A 1 84 ? -9.466 -0.806 0.996 1.00 94.06 84 ARG A CA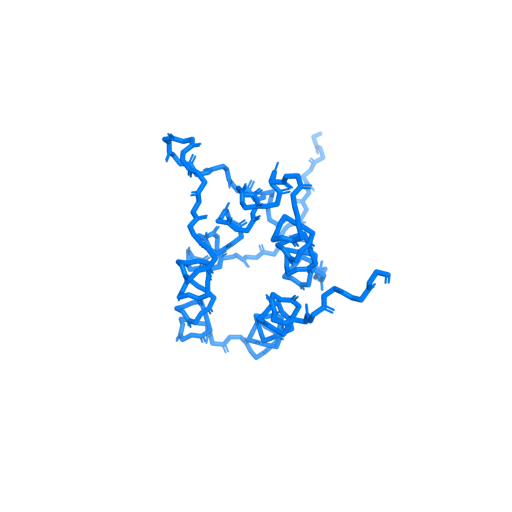 1
ATOM 599 C C . ARG A 1 84 ? -8.120 -1.511 0.833 1.00 94.06 84 ARG A C 1
ATOM 601 O O . ARG A 1 84 ? -7.549 -1.477 -0.254 1.00 94.06 84 ARG A O 1
ATOM 608 N N . ILE A 1 85 ? -7.634 -2.179 1.880 1.00 96.38 85 ILE A N 1
ATOM 609 C CA . ILE A 1 85 ? -6.390 -2.961 1.826 1.00 96.38 85 ILE A CA 1
ATOM 610 C C . ILE A 1 85 ? -6.518 -4.113 0.827 1.00 96.38 85 ILE A C 1
ATOM 612 O O . ILE A 1 85 ? -5.606 -4.331 0.031 1.00 96.38 85 ILE A O 1
ATOM 616 N N . ALA A 1 86 ? -7.657 -4.808 0.812 1.00 96.00 86 ALA A N 1
ATOM 617 C CA . ALA A 1 86 ? -7.919 -5.877 -0.146 1.00 96.00 86 ALA A CA 1
ATOM 618 C C . ALA A 1 86 ? -7.908 -5.366 -1.598 1.00 96.00 86 ALA A C 1
ATOM 620 O O . ALA A 1 86 ? -7.230 -5.952 -2.440 1.00 96.00 86 ALA A O 1
ATOM 621 N N . LEU A 1 87 ? -8.571 -4.236 -1.876 1.00 96.25 87 LEU A N 1
ATOM 622 C CA . LEU A 1 87 ? -8.559 -3.601 -3.202 1.00 96.25 87 LEU A CA 1
ATOM 623 C C . LEU A 1 87 ? -7.153 -3.148 -3.617 1.00 96.25 87 LEU A C 1
ATOM 625 O O . LEU A 1 87 ? -6.773 -3.272 -4.780 1.00 96.25 87 LEU A O 1
ATOM 629 N N . ALA A 1 88 ? -6.356 -2.649 -2.671 1.00 97.12 88 ALA A N 1
ATOM 630 C CA . ALA A 1 88 ? -4.964 -2.303 -2.929 1.00 97.12 88 ALA A CA 1
ATOM 631 C C . ALA A 1 88 ? -4.120 -3.543 -3.258 1.00 97.12 88 ALA A C 1
ATOM 633 O O . ALA A 1 88 ? -3.315 -3.512 -4.187 1.00 97.12 88 ALA A O 1
ATOM 634 N N . GLY A 1 89 ? -4.333 -4.646 -2.536 1.00 96.56 89 GLY A N 1
ATOM 635 C CA . GLY A 1 89 ? -3.712 -5.936 -2.825 1.00 96.56 89 GLY A CA 1
ATOM 636 C C . GLY A 1 89 ? -4.100 -6.479 -4.201 1.00 96.56 89 GLY A C 1
ATOM 637 O O . GLY A 1 89 ? -3.233 -6.957 -4.928 1.00 96.56 89 GLY A O 1
ATOM 638 N N . GLU A 1 90 ? -5.369 -6.369 -4.594 1.00 96.19 90 GLU A N 1
ATOM 639 C CA . GLU A 1 90 ? -5.837 -6.737 -5.934 1.00 96.19 90 GLU A CA 1
ATOM 640 C C . GLU A 1 90 ? -5.138 -5.896 -7.007 1.00 96.19 90 GLU A C 1
ATOM 642 O O . GLU A 1 90 ? -4.504 -6.452 -7.902 1.00 96.19 90 GLU A O 1
ATOM 647 N N . ALA A 1 91 ? -5.143 -4.568 -6.858 1.00 94.75 91 ALA A N 1
ATOM 648 C CA . ALA A 1 91 ? -4.487 -3.652 -7.787 1.00 94.75 91 ALA A CA 1
ATOM 649 C C . ALA A 1 91 ? -2.991 -3.959 -7.971 1.00 94.75 91 ALA A C 1
ATOM 651 O O . ALA A 1 91 ? -2.482 -3.866 -9.085 1.00 94.75 91 ALA A O 1
ATOM 652 N N . LEU A 1 92 ? -2.295 -4.378 -6.909 1.00 94.00 92 LEU A N 1
ATOM 653 C CA . LEU A 1 92 ? -0.877 -4.745 -6.959 1.00 94.00 92 LEU A CA 1
ATOM 654 C C . LEU A 1 92 ? -0.596 -6.043 -7.739 1.00 94.00 92 LEU A C 1
ATOM 656 O O . LEU A 1 92 ? 0.553 -6.324 -8.084 1.00 94.00 92 LEU A O 1
ATOM 660 N N . ASN A 1 93 ? -1.621 -6.870 -7.947 1.00 90.56 93 ASN A N 1
ATOM 661 C CA . ASN A 1 93 ? -1.527 -8.181 -8.586 1.00 90.56 93 ASN A CA 1
ATOM 662 C C . ASN A 1 93 ? -2.206 -8.233 -9.962 1.00 90.56 93 ASN A C 1
ATOM 664 O O . ASN A 1 93 ? -2.078 -9.242 -10.658 1.00 90.56 93 ASN A O 1
ATOM 668 N N . THR A 1 94 ? -2.894 -7.169 -10.372 1.00 89.38 94 THR A N 1
ATOM 669 C CA . THR A 1 94 ? -3.520 -7.067 -11.691 1.00 89.38 94 THR A CA 1
ATOM 670 C C . THR A 1 94 ? -2.454 -7.005 -12.788 1.00 89.38 94 THR A C 1
ATOM 672 O O . THR A 1 94 ? -1.617 -6.107 -12.772 1.00 89.38 94 THR A O 1
ATOM 675 N N . PRO A 1 95 ? -2.458 -7.906 -13.783 1.00 83.06 95 PRO A N 1
ATOM 676 C CA . PRO A 1 95 ? -1.547 -7.801 -14.918 1.00 83.06 95 PRO A CA 1
ATOM 677 C C . PRO A 1 95 ? -1.803 -6.524 -15.732 1.00 83.06 95 PRO A C 1
ATOM 679 O O . PRO A 1 95 ? -2.949 -6.228 -16.077 1.00 83.06 95 PRO A O 1
ATOM 682 N N . ILE A 1 96 ? -0.744 -5.794 -16.098 1.00 76.94 96 ILE A N 1
ATOM 683 C CA . ILE A 1 96 ? -0.861 -4.670 -17.036 1.00 76.94 96 ILE A CA 1
ATOM 684 C C . ILE A 1 96 ? -0.916 -5.231 -18.458 1.00 76.94 96 ILE A C 1
ATOM 686 O O . ILE A 1 96 ? 0.076 -5.739 -18.977 1.00 76.94 96 ILE A O 1
ATOM 690 N N . VAL A 1 97 ? -2.088 -5.147 -19.088 1.00 72.00 97 VAL A N 1
ATOM 691 C CA . VAL A 1 97 ? -2.251 -5.438 -20.518 1.00 72.00 97 VAL A CA 1
ATOM 692 C C . VAL A 1 97 ? -1.907 -4.163 -21.289 1.00 72.00 97 VAL A C 1
ATOM 694 O O . VAL A 1 97 ? -2.536 -3.129 -21.066 1.00 72.00 97 VAL A O 1
ATOM 697 N N . ARG A 1 98 ? -0.882 -4.231 -22.143 1.00 57.84 98 ARG A N 1
ATOM 698 C CA . ARG A 1 98 ? -0.399 -3.124 -22.982 1.00 57.84 98 ARG A CA 1
ATOM 699 C C . ARG A 1 98 ? -0.850 -3.288 -24.427 1.00 57.84 98 ARG A C 1
ATOM 701 O O . ARG A 1 98 ? -0.852 -4.446 -24.901 1.00 57.84 98 ARG A O 1
#